Protein AF-A0A017SQU0-F1 (afdb_monomer_lite)

Radius of gyration: 14.81 Å; chains: 1; bounding box: 36×31×43 Å

Structure (mmCIF, N/CA/C/O backbone):
data_AF-A0A017SQU0-F1
#
_entry.id   AF-A0A017SQU0-F1
#
loop_
_atom_site.group_PDB
_atom_site.id
_atom_site.type_symbol
_atom_site.label_atom_id
_atom_site.label_alt_id
_atom_site.label_comp_id
_atom_site.label_asym_id
_atom_site.label_entity_id
_atom_site.label_seq_id
_atom_site.pdbx_PDB_ins_code
_atom_site.Cartn_x
_atom_site.Cartn_y
_atom_site.Cartn_z
_atom_site.occupancy
_atom_site.B_iso_or_equiv
_atom_site.auth_seq_id
_atom_site.auth_comp_id
_atom_site.auth_asym_id
_atom_site.auth_atom_id
_atom_site.pdbx_PDB_model_num
ATOM 1 N N . MET A 1 1 ? 1.914 -12.574 -10.997 1.00 62.91 1 MET A N 1
ATOM 2 C CA . MET A 1 1 ? 0.574 -12.083 -10.606 1.00 62.91 1 MET A CA 1
ATOM 3 C C . MET A 1 1 ? 0.612 -11.813 -9.113 1.00 62.91 1 MET A C 1
ATOM 5 O O . MET A 1 1 ? 1.219 -12.611 -8.412 1.00 62.91 1 MET A O 1
ATOM 9 N N . LEU A 1 2 ? 0.061 -10.697 -8.641 1.00 82.31 2 LEU A N 1
ATOM 10 C CA . LEU A 1 2 ? 0.019 -10.390 -7.209 1.00 82.31 2 LEU A CA 1
ATOM 11 C C . LEU A 1 2 ? -1.034 -11.294 -6.543 1.00 82.31 2 LEU A C 1
ATOM 13 O O . LEU A 1 2 ? -2.171 -11.328 -7.009 1.00 82.31 2 LEU A O 1
ATOM 17 N N . THR A 1 3 ? -0.667 -12.053 -5.510 1.00 89.12 3 THR A N 1
ATOM 18 C CA . THR A 1 3 ? -1.606 -12.935 -4.793 1.00 89.12 3 THR A CA 1
ATOM 19 C C . THR A 1 3 ? -2.067 -12.293 -3.488 1.00 89.12 3 THR A C 1
ATOM 21 O O . THR A 1 3 ? -1.367 -11.454 -2.920 1.00 89.12 3 THR A O 1
ATOM 24 N N . GLN A 1 4 ? -3.227 -12.717 -2.979 1.00 88.50 4 GLN A N 1
ATOM 25 C CA . GLN A 1 4 ? -3.747 -12.229 -1.696 1.00 88.50 4 GLN A CA 1
ATOM 26 C C . GLN A 1 4 ? -2.780 -12.508 -0.534 1.00 88.50 4 GLN A C 1
ATOM 28 O O . GLN A 1 4 ? -2.587 -11.650 0.324 1.00 88.50 4 GLN A O 1
ATOM 33 N N . ASP A 1 5 ? -2.094 -13.654 -0.546 1.00 92.44 5 ASP A N 1
ATOM 34 C CA . ASP A 1 5 ? -1.118 -14.001 0.493 1.00 92.44 5 ASP A CA 1
ATOM 35 C C . ASP A 1 5 ? 0.102 -13.077 0.486 1.00 92.44 5 ASP A C 1
ATOM 37 O O . ASP A 1 5 ? 0.562 -12.643 1.543 1.00 92.44 5 ASP A O 1
ATOM 41 N N . VAL A 1 6 ? 0.609 -12.728 -0.702 1.00 93.00 6 VAL A N 1
ATOM 42 C CA . VAL A 1 6 ? 1.725 -11.782 -0.849 1.00 93.00 6 VAL A CA 1
ATOM 43 C C . VAL A 1 6 ? 1.340 -10.411 -0.298 1.00 93.00 6 VAL A C 1
ATOM 45 O O . VAL A 1 6 ? 2.111 -9.801 0.444 1.00 93.00 6 VAL A O 1
ATOM 48 N N . VAL A 1 7 ? 0.132 -9.950 -0.614 1.00 93.62 7 VAL A N 1
ATOM 49 C CA . VAL A 1 7 ? -0.389 -8.653 -0.166 1.00 93.62 7 VAL A CA 1
ATOM 50 C C . VAL A 1 7 ? -0.575 -8.634 1.341 1.00 93.62 7 VAL A C 1
ATOM 52 O O . VAL A 1 7 ? -0.079 -7.730 2.012 1.00 93.62 7 VAL A O 1
ATOM 55 N N . LYS A 1 8 ? -1.230 -9.660 1.890 1.00 94.25 8 LYS A N 1
ATOM 56 C CA . LYS A 1 8 ? -1.449 -9.799 3.328 1.00 94.25 8 LYS A CA 1
ATOM 57 C C . LYS A 1 8 ? -0.126 -9.822 4.085 1.00 94.25 8 LYS A C 1
ATOM 59 O O . LYS A 1 8 ? 0.027 -9.106 5.071 1.00 94.25 8 LYS A O 1
ATOM 64 N N . LYS A 1 9 ? 0.853 -10.587 3.595 1.00 95.62 9 LYS A N 1
ATOM 65 C CA . LYS A 1 9 ? 2.195 -10.647 4.179 1.00 95.62 9 LYS A CA 1
ATOM 66 C C . LYS A 1 9 ? 2.878 -9.278 4.161 1.00 95.62 9 LYS A C 1
ATOM 68 O O . LYS A 1 9 ? 3.443 -8.882 5.180 1.00 95.62 9 LYS A O 1
ATOM 73 N N . ALA A 1 10 ? 2.822 -8.553 3.044 1.00 95.62 10 ALA A N 1
ATOM 74 C CA . ALA A 1 10 ? 3.410 -7.220 2.937 1.00 95.62 10 ALA A CA 1
ATOM 75 C C . ALA A 1 10 ? 2.745 -6.222 3.899 1.00 95.62 10 ALA A C 1
ATOM 77 O O . ALA A 1 10 ? 3.440 -5.547 4.652 1.00 95.62 10 ALA A O 1
ATOM 78 N N . TRP A 1 11 ? 1.411 -6.192 3.945 1.00 96.25 11 TRP A N 1
ATOM 79 C CA . TRP A 1 11 ? 0.635 -5.341 4.850 1.00 96.25 11 TRP A CA 1
ATOM 80 C C . TRP A 1 11 ? 0.951 -5.592 6.329 1.00 96.25 11 TRP A C 1
ATOM 82 O O . TRP A 1 11 ? 1.248 -4.657 7.080 1.00 96.25 11 TRP A O 1
ATOM 92 N N . GLN A 1 12 ? 0.939 -6.860 6.748 1.00 95.81 12 GLN A N 1
ATOM 93 C CA . GLN A 1 12 ? 1.194 -7.241 8.137 1.00 95.81 12 GLN A CA 1
ATOM 94 C C . GLN A 1 12 ? 2.614 -6.876 8.590 1.00 95.81 12 GLN A C 1
ATOM 96 O O . GLN A 1 12 ? 2.803 -6.517 9.748 1.00 95.81 12 GLN A O 1
ATOM 101 N N . ASN A 1 13 ? 3.593 -6.910 7.679 1.00 96.50 13 ASN A N 1
ATOM 102 C CA . ASN A 1 13 ? 4.991 -6.577 7.973 1.00 96.50 13 ASN A CA 1
ATOM 103 C C . ASN A 1 13 ? 5.351 -5.104 7.714 1.00 96.50 13 ASN A C 1
ATOM 105 O O . ASN A 1 13 ? 6.466 -4.691 8.028 1.00 96.50 13 ASN A O 1
ATOM 109 N N . ALA A 1 14 ? 4.447 -4.305 7.143 1.00 95.81 14 ALA A N 1
ATOM 110 C CA . ALA A 1 14 ? 4.691 -2.884 6.938 1.00 95.81 14 ALA A CA 1
ATOM 111 C C . ALA A 1 14 ? 4.758 -2.143 8.296 1.00 95.81 14 ALA A C 1
ATOM 113 O O . ALA A 1 14 ? 3.915 -2.386 9.163 1.00 95.81 14 ALA A O 1
ATOM 114 N N . PRO A 1 15 ? 5.723 -1.239 8.514 1.00 95.12 15 PRO A N 1
ATOM 115 C CA . PRO A 1 15 ? 5.772 -0.387 9.705 1.00 95.12 15 PRO A CA 1
ATOM 116 C C . PRO A 1 15 ? 4.540 0.530 9.851 1.00 95.12 15 PRO A C 1
ATOM 118 O O . PRO A 1 15 ? 3.849 0.816 8.879 1.00 95.12 15 PRO A O 1
ATOM 121 N N . SER A 1 16 ? 4.278 1.056 11.051 1.00 93.38 16 SER A N 1
ATOM 122 C CA . SER A 1 16 ? 3.234 2.085 11.277 1.00 93.38 16 SER A CA 1
ATOM 123 C C . SER A 1 16 ? 3.761 3.520 11.162 1.00 93.38 16 SER A C 1
ATOM 125 O O . SER A 1 16 ? 3.115 4.458 11.608 1.00 93.38 16 SER A O 1
ATOM 127 N N . LYS A 1 17 ? 4.981 3.698 10.657 1.00 94.31 17 LYS A N 1
ATOM 128 C CA . LYS A 1 17 ? 5.628 5.000 10.483 1.00 94.31 17 LYS A CA 1
ATOM 12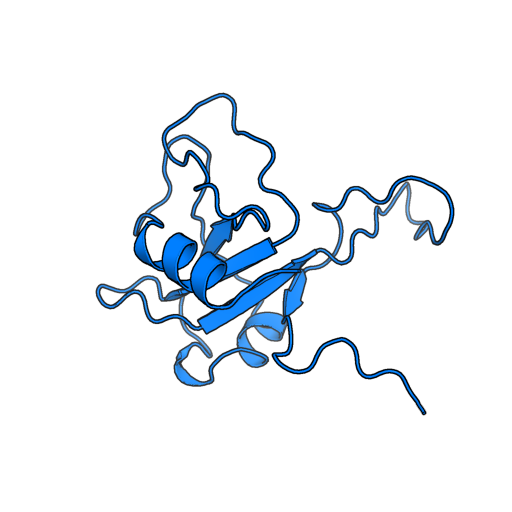9 C C . LYS A 1 17 ? 6.664 4.915 9.377 1.00 94.31 17 LYS A C 1
ATOM 131 O O . LYS A 1 17 ? 7.142 3.829 9.061 1.00 94.31 17 LYS A O 1
ATOM 136 N N . THR A 1 18 ? 7.052 6.061 8.837 1.00 96.06 18 THR A N 1
ATOM 137 C CA . THR A 1 18 ? 8.136 6.142 7.860 1.00 96.06 18 THR A CA 1
ATOM 138 C C . THR A 1 18 ? 9.469 5.703 8.453 1.00 96.06 18 THR A C 1
ATOM 140 O O . THR A 1 18 ? 9.896 6.201 9.494 1.00 96.06 18 THR A O 1
ATOM 143 N N . GLU A 1 19 ? 10.136 4.783 7.759 1.00 96.75 19 GLU A N 1
ATOM 144 C CA . GLU A 1 19 ? 11.455 4.270 8.122 1.00 96.75 19 GLU A CA 1
ATOM 145 C C . GLU A 1 19 ? 12.554 4.859 7.220 1.00 96.75 19 GLU A C 1
ATOM 147 O O . GLU A 1 19 ? 12.320 5.724 6.373 1.00 96.75 19 GLU A O 1
ATOM 152 N N . GLN A 1 20 ? 13.792 4.387 7.387 1.00 96.44 20 GLN A N 1
ATOM 153 C CA . GLN A 1 20 ? 14.971 4.950 6.720 1.00 96.44 20 GLN A CA 1
ATOM 154 C C . GLN A 1 20 ? 14.870 4.982 5.188 1.00 96.44 20 GLN A C 1
ATOM 156 O O . GLN A 1 20 ? 15.394 5.897 4.556 1.00 96.44 20 GLN A O 1
ATOM 161 N N . SER A 1 21 ? 14.189 4.017 4.575 1.00 95.69 21 SER A N 1
ATOM 162 C CA . SER A 1 21 ? 13.991 3.962 3.122 1.00 95.69 21 SER A CA 1
ATOM 163 C C . SER A 1 21 ? 13.097 5.083 2.565 1.00 95.69 21 SER A C 1
ATOM 165 O O . SER A 1 21 ? 13.046 5.260 1.346 1.00 95.69 21 SER A O 1
ATOM 167 N N . GLY A 1 22 ? 12.391 5.820 3.432 1.00 95.19 22 GLY A N 1
ATOM 168 C CA . GLY A 1 22 ? 11.328 6.758 3.065 1.00 95.19 22 GLY A CA 1
ATOM 169 C C . GLY A 1 22 ? 9.951 6.104 2.909 1.00 95.19 22 GLY A C 1
ATOM 170 O O . GLY A 1 22 ? 8.984 6.808 2.656 1.00 95.19 22 GLY A O 1
ATOM 171 N N . TYR A 1 23 ? 9.858 4.783 3.089 1.00 95.25 23 TYR A N 1
ATOM 172 C CA . TYR A 1 23 ? 8.605 4.034 3.152 1.00 95.25 23 TYR A CA 1
ATOM 173 C C . TYR A 1 23 ? 8.401 3.428 4.548 1.00 95.25 23 TYR A C 1
ATOM 175 O O . TYR A 1 23 ? 9.390 3.159 5.240 1.00 95.25 23 TYR A O 1
ATOM 183 N N . PRO A 1 24 ? 7.149 3.128 4.932 1.00 96.81 24 PRO A N 1
ATOM 184 C CA . PRO A 1 24 ? 5.905 3.621 4.327 1.00 96.81 24 PRO A CA 1
ATOM 185 C C . PRO A 1 24 ? 5.769 5.144 4.480 1.00 96.81 24 PRO A C 1
ATOM 187 O O . PRO A 1 24 ? 6.448 5.745 5.305 1.00 96.81 24 PRO A O 1
ATOM 190 N N . HIS A 1 25 ? 4.917 5.793 3.696 1.00 96.25 25 HIS A N 1
ATOM 191 C CA . HIS A 1 25 ? 4.650 7.234 3.815 1.00 96.25 25 HIS A CA 1
ATOM 192 C C . HIS A 1 25 ? 3.193 7.548 3.494 1.00 96.25 25 HIS A C 1
ATOM 194 O O . HIS A 1 25 ? 2.482 6.695 2.964 1.00 96.25 25 HIS A O 1
ATOM 200 N N . HIS A 1 26 ? 2.723 8.723 3.911 1.00 97.06 26 HIS A N 1
ATOM 201 C CA . HIS A 1 26 ? 1.322 9.091 3.736 1.00 97.06 26 HIS A CA 1
ATOM 202 C C . HIS A 1 26 ? 0.951 9.190 2.260 1.00 97.06 26 HIS A C 1
ATOM 204 O O . HIS A 1 26 ? 1.672 9.807 1.473 1.00 97.06 26 HIS A O 1
ATOM 210 N N . TYR A 1 27 ? -0.203 8.623 1.921 1.00 96.69 27 TYR A N 1
ATOM 211 C CA . TYR A 1 27 ? -0.802 8.711 0.599 1.00 96.69 27 TYR A CA 1
ATOM 212 C C . TYR A 1 27 ? -2.037 9.612 0.645 1.00 96.69 27 TYR A C 1
ATOM 214 O O . TYR A 1 27 ? -2.924 9.423 1.474 1.00 96.69 27 TYR A O 1
ATOM 222 N N . ASN A 1 28 ? -2.081 10.607 -0.244 1.00 93.81 28 ASN A N 1
ATOM 223 C CA . ASN A 1 28 ? -3.004 11.741 -0.116 1.00 93.81 28 ASN A CA 1
ATOM 224 C C . ASN A 1 28 ? -4.015 11.873 -1.266 1.00 93.81 28 ASN A C 1
ATOM 226 O O . ASN A 1 28 ? -4.864 12.765 -1.215 1.00 93.81 28 ASN A O 1
ATOM 230 N N . ASP A 1 29 ? -3.952 11.028 -2.301 1.00 94.38 29 ASP A N 1
ATOM 231 C CA . ASP A 1 29 ? -4.905 11.113 -3.412 1.00 94.38 29 ASP A CA 1
ATOM 232 C C . ASP A 1 29 ? -6.257 10.502 -3.023 1.00 94.38 29 ASP A C 1
ATOM 234 O O . ASP A 1 29 ? -6.498 9.295 -3.137 1.00 94.38 29 ASP A O 1
ATOM 238 N N . GLN A 1 30 ? -7.163 11.373 -2.582 1.00 92.00 30 GLN A N 1
ATOM 239 C CA . GLN A 1 30 ? -8.505 10.988 -2.160 1.00 92.00 30 GLN A CA 1
ATOM 240 C C . GLN A 1 3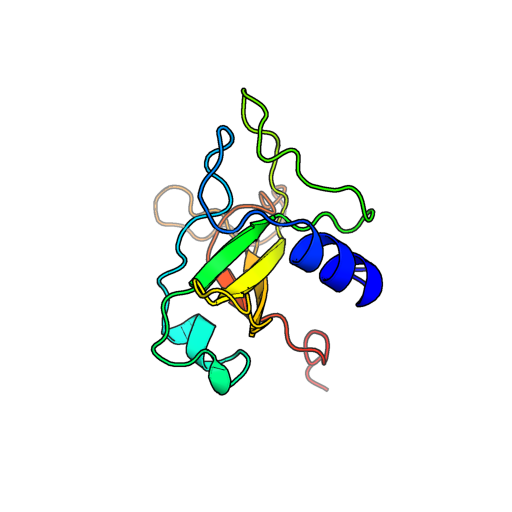0 ? -9.316 10.335 -3.286 1.00 92.00 30 GLN A C 1
ATOM 242 O O . GLN A 1 30 ? -10.089 9.426 -3.009 1.00 92.00 30 GLN A O 1
ATOM 247 N N . LYS A 1 31 ? -9.090 10.685 -4.563 1.00 92.88 31 LYS A N 1
ATOM 248 C CA . LYS A 1 31 ? -9.830 10.076 -5.687 1.00 92.88 31 LYS A CA 1
ATOM 249 C C . LYS A 1 31 ? -9.481 8.605 -5.881 1.00 92.88 31 LYS A C 1
ATOM 251 O O . LYS A 1 31 ? -10.260 7.852 -6.469 1.00 92.88 31 LYS A O 1
ATOM 256 N N . VAL A 1 32 ? -8.277 8.207 -5.475 1.00 93.25 32 VAL A N 1
ATOM 257 C CA . VAL A 1 32 ? -7.859 6.806 -5.487 1.00 93.25 32 VAL A CA 1
ATOM 258 C C . VAL A 1 32 ? -8.339 6.110 -4.222 1.00 93.25 32 VAL A C 1
ATOM 260 O O . VAL A 1 32 ? -8.864 5.006 -4.331 1.00 93.25 32 VAL A O 1
ATOM 263 N N . ILE A 1 33 ? -8.242 6.761 -3.057 1.00 93.38 33 ILE A N 1
ATOM 264 C CA . ILE A 1 33 ? -8.735 6.221 -1.778 1.00 93.38 33 ILE A CA 1
ATOM 265 C C . ILE A 1 33 ? -10.240 5.926 -1.838 1.00 93.38 33 ILE A C 1
ATOM 267 O O . ILE A 1 33 ? -10.660 4.873 -1.378 1.00 93.38 33 ILE A O 1
ATOM 271 N N . GLU A 1 34 ? -11.038 6.784 -2.476 1.00 94.06 34 GLU A N 1
ATOM 272 C CA . GLU A 1 34 ? -12.487 6.601 -2.676 1.00 94.06 34 GLU A CA 1
ATOM 273 C C . GLU A 1 34 ? -12.864 5.373 -3.530 1.00 94.06 34 GLU A C 1
ATOM 275 O O . GLU A 1 34 ? -14.038 5.015 -3.633 1.00 94.06 34 GLU A O 1
ATOM 280 N N . LYS A 1 35 ? -11.882 4.734 -4.180 1.00 93.75 35 LYS A N 1
ATOM 281 C CA . LYS A 1 35 ? -12.056 3.491 -4.952 1.00 93.75 35 LYS A CA 1
ATOM 282 C C . LYS A 1 35 ? -11.610 2.247 -4.178 1.00 93.75 35 LYS A C 1
ATOM 284 O O . LYS A 1 35 ? -11.659 1.149 -4.734 1.00 93.75 35 LYS A O 1
ATOM 289 N N . LEU A 1 36 ? -11.106 2.423 -2.958 1.00 93.38 36 LEU A N 1
ATOM 290 C CA . LEU A 1 36 ? -10.641 1.360 -2.070 1.00 93.38 36 LEU A CA 1
ATOM 291 C C . LEU A 1 36 ? -11.762 0.956 -1.097 1.00 93.38 36 LEU A C 1
ATOM 293 O O . LEU A 1 36 ? -12.942 1.168 -1.378 1.00 93.38 36 LEU A O 1
ATOM 297 N N . ASP A 1 37 ? -11.409 0.319 0.023 1.00 94.38 37 ASP A N 1
ATOM 298 C CA . ASP A 1 37 ? -12.372 -0.001 1.074 1.00 94.38 37 ASP A CA 1
ATOM 299 C C . ASP A 1 37 ? -13.039 1.285 1.620 1.00 94.38 37 ASP A C 1
ATOM 301 O O . ASP A 1 37 ? -12.327 2.205 2.051 1.00 94.38 37 ASP A O 1
ATOM 305 N N . PRO A 1 38 ? -14.387 1.354 1.664 1.00 94.56 38 PRO A N 1
ATOM 306 C CA . PRO A 1 38 ? -15.125 2.493 2.206 1.00 94.56 38 PRO A CA 1
ATOM 307 C C . PRO A 1 38 ? -14.722 2.914 3.620 1.00 94.56 38 PRO A C 1
ATOM 309 O O . PRO A 1 38 ? -14.832 4.091 3.965 1.00 94.56 38 PRO A O 1
ATOM 312 N N . VAL A 1 39 ? -14.219 1.987 4.442 1.00 93.12 39 VAL A N 1
ATOM 313 C CA . VAL A 1 39 ? -13.718 2.273 5.795 1.00 93.12 39 VAL A CA 1
ATOM 314 C C . VAL A 1 39 ? -12.536 3.247 5.775 1.00 93.12 39 VAL A C 1
ATOM 316 O O . VAL A 1 39 ? -12.280 3.908 6.786 1.00 93.12 39 VAL A O 1
ATOM 319 N N . CYS A 1 40 ? -11.822 3.360 4.655 1.00 94.12 40 CYS A N 1
ATOM 320 C CA . CYS A 1 40 ? -10.660 4.231 4.496 1.00 94.12 40 CYS A CA 1
ATOM 321 C C . CYS A 1 40 ? -10.980 5.612 3.914 1.00 94.12 40 CYS A C 1
ATOM 323 O O . CYS A 1 40 ? -10.096 6.468 3.868 1.00 94.12 40 CYS A O 1
ATOM 325 N N . HIS A 1 41 ? -12.219 5.863 3.490 1.00 94.44 41 HIS A N 1
ATOM 326 C CA . HIS A 1 41 ? -12.595 7.139 2.885 1.00 94.44 41 HIS A CA 1
ATOM 327 C C . HIS A 1 41 ? -12.441 8.296 3.885 1.00 94.44 41 HIS A C 1
ATOM 329 O O . HIS A 1 41 ? -12.922 8.225 5.017 1.00 94.44 41 HIS A O 1
ATOM 335 N N . GLY A 1 42 ? -11.747 9.362 3.470 1.00 92.62 42 GLY A N 1
ATOM 336 C CA . GLY A 1 42 ? -11.480 10.539 4.305 1.00 92.62 42 GLY A CA 1
ATOM 337 C C . GLY A 1 42 ? -10.499 10.308 5.462 1.00 92.62 42 GLY A C 1
ATOM 338 O O . GLY A 1 42 ? -10.328 11.199 6.294 1.00 92.62 42 GLY A O 1
ATOM 339 N N . LYS A 1 43 ? -9.851 9.138 5.539 1.00 94.12 43 LYS A N 1
ATOM 340 C CA . LYS A 1 43 ? -8.823 8.844 6.544 1.00 94.12 43 LYS A CA 1
ATOM 341 C C . LYS A 1 43 ? -7.421 9.138 6.023 1.00 94.12 43 LYS A C 1
ATOM 343 O O . LYS A 1 43 ? -7.152 9.067 4.825 1.00 94.12 43 LYS A O 1
ATOM 348 N N . THR A 1 44 ? -6.505 9.386 6.955 1.00 95.38 44 THR A N 1
ATOM 349 C CA . THR A 1 44 ? -5.067 9.329 6.679 1.00 95.38 44 THR A CA 1
ATOM 350 C C . THR A 1 44 ? -4.656 7.875 6.476 1.00 95.38 44 THR A C 1
ATOM 352 O O . THR A 1 44 ? -4.971 7.005 7.294 1.00 95.38 44 THR A O 1
ATOM 355 N N . VAL A 1 45 ? -3.949 7.609 5.382 1.00 97.25 45 VAL A N 1
ATOM 356 C CA . VAL A 1 45 ? -3.492 6.269 5.015 1.00 97.25 45 VAL A CA 1
ATOM 357 C C . VAL A 1 45 ? -2.007 6.281 4.666 1.00 97.25 45 VAL A C 1
ATOM 359 O O . VAL A 1 45 ? -1.468 7.278 4.184 1.00 97.25 45 VAL A O 1
ATOM 362 N N . PHE A 1 46 ? -1.345 5.155 4.898 1.00 97.88 46 PHE A N 1
ATOM 363 C CA . PHE A 1 46 ? 0.014 4.880 4.457 1.00 97.88 46 PHE A CA 1
ATOM 364 C C . PHE A 1 46 ? 0.018 4.077 3.160 1.00 97.88 46 PHE A C 1
ATOM 366 O O . PHE A 1 46 ? -0.808 3.184 2.977 1.00 97.88 46 PHE A O 1
ATOM 373 N N . GLU A 1 47 ? 1.012 4.332 2.310 1.00 97.50 47 GLU A N 1
ATOM 374 C CA . GLU A 1 47 ? 1.412 3.436 1.229 1.00 97.50 47 GLU A CA 1
ATOM 375 C C . GLU A 1 47 ? 2.711 2.687 1.564 1.00 97.50 47 GLU A C 1
ATOM 377 O O . GLU A 1 47 ? 3.698 3.270 2.026 1.00 97.50 47 GLU A O 1
ATOM 382 N N . ALA A 1 48 ? 2.727 1.374 1.315 1.00 97.06 48 ALA A N 1
ATOM 383 C CA . ALA A 1 48 ? 3.903 0.521 1.487 1.00 97.06 48 ALA A CA 1
ATOM 384 C C . ALA A 1 48 ? 4.140 -0.369 0.264 1.00 97.06 48 ALA A C 1
ATOM 386 O O . ALA A 1 48 ? 3.209 -0.966 -0.271 1.00 97.06 48 ALA A O 1
ATOM 387 N N . SER A 1 49 ? 5.396 -0.491 -0.160 1.00 96.19 49 SER A N 1
ATOM 388 C CA . SER A 1 49 ? 5.804 -1.303 -1.312 1.00 96.19 49 SER A CA 1
ATOM 389 C C . SER A 1 49 ? 5.432 -2.781 -1.172 1.00 96.19 49 SER A C 1
ATOM 391 O O . SER A 1 49 ? 5.664 -3.396 -0.129 1.00 96.19 49 SER A O 1
ATOM 393 N N . VAL A 1 50 ? 4.927 -3.369 -2.260 1.00 95.12 50 VAL A N 1
ATOM 394 C CA . VAL A 1 50 ? 4.621 -4.802 -2.362 1.00 95.12 50 VAL A CA 1
ATOM 395 C C . VAL A 1 50 ? 5.386 -5.400 -3.539 1.00 95.12 50 VAL A C 1
ATOM 397 O O . VAL A 1 50 ? 5.211 -4.985 -4.686 1.00 95.12 50 VAL A O 1
ATOM 400 N N . TYR A 1 51 ? 6.206 -6.417 -3.277 1.00 92.69 51 TYR A N 1
ATOM 401 C CA . TYR A 1 51 ? 6.853 -7.188 -4.334 1.00 92.69 51 TYR A CA 1
ATOM 402 C C . TYR A 1 51 ? 6.010 -8.399 -4.720 1.00 92.69 51 TYR A C 1
ATOM 404 O O . TYR A 1 51 ? 5.637 -9.210 -3.875 1.00 92.69 51 TYR A O 1
ATOM 412 N N . ALA A 1 52 ? 5.748 -8.558 -6.019 1.00 87.81 52 ALA A N 1
ATOM 413 C CA . ALA A 1 52 ? 4.960 -9.676 -6.538 1.00 87.81 52 ALA A CA 1
ATOM 414 C C . ALA A 1 52 ? 5.624 -11.051 -6.346 1.00 87.81 52 ALA A C 1
ATOM 416 O O . ALA A 1 52 ? 4.935 -12.064 -6.429 1.00 87.81 52 ALA A O 1
ATOM 417 N N . ASP A 1 53 ? 6.933 -11.092 -6.078 1.00 89.44 53 ASP A N 1
ATOM 418 C CA . ASP A 1 53 ? 7.673 -12.316 -5.749 1.00 89.44 53 ASP A CA 1
ATOM 419 C C . ASP A 1 53 ? 7.535 -12.732 -4.267 1.00 89.44 53 ASP A C 1
ATOM 421 O O . ASP A 1 53 ? 8.089 -13.750 -3.856 1.00 89.44 53 ASP A O 1
ATOM 425 N N . GLY A 1 54 ? 6.801 -11.960 -3.455 1.00 89.69 54 GLY A N 1
ATOM 426 C CA . GLY A 1 54 ? 6.534 -12.260 -2.046 1.00 89.69 54 GLY A CA 1
ATOM 427 C C . GLY A 1 54 ? 7.663 -11.909 -1.074 1.00 89.69 54 GLY A C 1
ATOM 428 O O . GLY A 1 54 ? 7.551 -12.203 0.129 1.00 89.69 54 GLY A O 1
ATOM 429 N N . LYS A 1 55 ? 8.745 -11.282 -1.554 1.00 94.69 55 LYS A N 1
ATOM 430 C CA . LYS A 1 55 ? 9.763 -10.692 -0.680 1.00 94.69 55 LYS A CA 1
ATOM 431 C C . LYS A 1 55 ? 9.213 -9.448 0.015 1.00 94.69 55 LYS A C 1
ATOM 433 O O . LYS A 1 55 ? 8.349 -8.747 -0.504 1.00 94.69 55 LYS A O 1
ATOM 438 N N . LEU A 1 56 ? 9.735 -9.176 1.207 1.00 96.62 56 LEU A N 1
ATOM 439 C CA . LEU A 1 56 ? 9.411 -7.961 1.946 1.00 96.62 56 LEU A CA 1
ATOM 440 C C . LEU A 1 56 ? 10.310 -6.816 1.482 1.00 96.62 56 LEU A C 1
ATOM 442 O O . LEU A 1 56 ? 11.507 -7.009 1.263 1.00 96.62 56 LEU A O 1
ATOM 446 N N . TYR A 1 57 ? 9.732 -5.624 1.360 1.00 96.38 57 TYR A N 1
ATOM 447 C CA . TYR A 1 57 ? 10.504 -4.419 1.096 1.00 96.38 57 TYR A CA 1
ATOM 448 C C . TYR A 1 57 ? 11.355 -4.061 2.332 1.00 96.38 57 TYR A C 1
ATOM 450 O O . TYR A 1 57 ? 10.833 -4.048 3.449 1.00 96.38 57 TYR A O 1
ATOM 458 N N . PRO A 1 58 ? 12.659 -3.770 2.182 1.00 96.81 58 PRO A N 1
ATOM 459 C CA . PRO A 1 58 ? 13.533 -3.497 3.319 1.00 96.81 58 PRO A CA 1
ATOM 460 C C . PRO A 1 58 ? 13.402 -2.041 3.788 1.00 96.81 58 PRO A C 1
ATOM 462 O O . PRO A 1 58 ? 14.228 -1.183 3.476 1.00 96.81 58 PRO A O 1
ATOM 465 N N . PHE A 1 59 ? 12.358 -1.764 4.572 1.00 96.44 59 PHE A N 1
ATOM 466 C CA . PHE A 1 59 ? 12.000 -0.414 5.028 1.00 96.44 59 PHE A CA 1
ATOM 467 C C . PHE A 1 59 ? 13.118 0.325 5.783 1.00 96.44 59 PHE A C 1
ATOM 469 O O . PHE A 1 59 ? 13.231 1.546 5.673 1.00 96.44 59 PHE A O 1
ATOM 476 N N . ALA A 1 60 ? 13.964 -0.404 6.513 1.00 96.62 60 ALA A N 1
ATOM 477 C CA . ALA A 1 60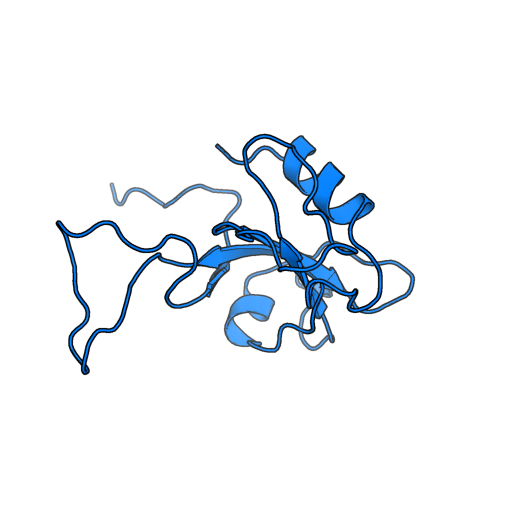 ? 15.035 0.152 7.340 1.00 96.62 60 ALA A CA 1
ATOM 478 C C . ALA A 1 60 ? 16.379 0.340 6.605 1.00 96.62 60 ALA A C 1
ATOM 480 O O . ALA A 1 60 ? 17.372 0.663 7.246 1.00 96.62 60 ALA A O 1
ATOM 481 N N . VAL A 1 61 ? 16.446 0.124 5.285 1.00 95.69 61 VAL A N 1
ATOM 482 C CA . VAL A 1 61 ? 17.712 0.145 4.531 1.00 95.69 61 VAL A CA 1
ATOM 483 C C . VAL A 1 61 ? 17.870 1.425 3.706 1.00 95.69 61 VAL A C 1
ATOM 485 O O . VAL A 1 61 ? 16.934 1.878 3.042 1.00 95.69 61 VAL A O 1
ATOM 488 N N . LYS A 1 62 ? 19.097 1.966 3.700 1.00 91.94 62 LYS A N 1
ATOM 489 C CA . LYS A 1 62 ? 19.589 2.959 2.733 1.00 91.94 62 LYS A CA 1
ATOM 490 C C . LYS A 1 62 ? 20.821 2.416 1.980 1.00 91.94 62 LYS A C 1
ATOM 492 O O . LYS A 1 62 ? 21.638 1.749 2.610 1.00 91.94 62 LYS A O 1
ATOM 497 N N . PRO A 1 63 ? 20.999 2.725 0.679 1.00 91.44 63 PRO A N 1
ATOM 498 C CA . PRO A 1 63 ? 20.082 3.479 -0.184 1.00 91.44 63 PRO A CA 1
ATOM 499 C C . PRO A 1 63 ? 18.743 2.752 -0.380 1.00 91.44 63 PRO A C 1
ATOM 501 O O . PRO A 1 63 ? 18.669 1.533 -0.230 1.00 91.44 63 PRO A O 1
ATOM 504 N N . LYS A 1 64 ? 17.672 3.510 -0.667 1.00 92.50 64 LYS A N 1
ATOM 505 C CA . LYS A 1 64 ? 16.339 2.924 -0.876 1.00 92.50 64 LYS A CA 1
ATOM 506 C C . LYS A 1 64 ? 16.391 1.926 -2.035 1.00 92.50 64 LYS A C 1
ATOM 508 O O . LYS A 1 64 ? 16.994 2.216 -3.070 1.00 92.50 64 LYS A O 1
ATOM 513 N N . GLN A 1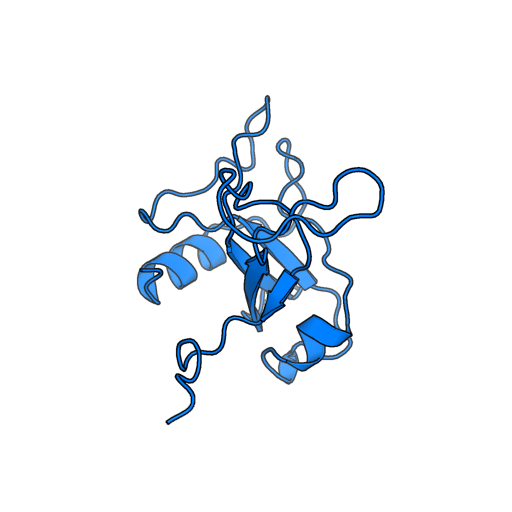 65 ? 15.770 0.763 -1.863 1.00 93.19 65 GLN A N 1
ATOM 514 C CA . GLN A 1 65 ? 15.652 -0.206 -2.950 1.00 93.19 65 GLN A CA 1
ATOM 515 C C . GLN A 1 65 ? 14.573 0.222 -3.947 1.00 93.19 65 GLN A C 1
ATOM 517 O O . GLN A 1 65 ? 13.772 1.115 -3.677 1.00 93.19 65 GLN A O 1
ATOM 522 N N . ASN A 1 66 ? 14.558 -0.419 -5.115 1.00 92.44 66 ASN A N 1
ATOM 523 C CA . ASN A 1 66 ? 13.488 -0.240 -6.087 1.00 92.44 66 ASN A CA 1
ATOM 524 C C . ASN A 1 66 ? 12.156 -0.703 -5.460 1.00 92.44 66 ASN A C 1
ATOM 526 O O . ASN A 1 66 ? 12.026 -1.893 -5.207 1.00 92.44 66 ASN A O 1
ATOM 530 N N . PRO A 1 67 ? 11.168 0.181 -5.232 1.00 91.81 67 PRO A N 1
ATOM 531 C CA . PRO A 1 67 ? 9.935 -0.173 -4.527 1.00 91.81 67 PRO A CA 1
ATOM 532 C C . PRO A 1 67 ? 8.952 -1.003 -5.368 1.00 91.81 67 PRO A C 1
ATOM 534 O O . PRO A 1 67 ? 7.949 -1.484 -4.844 1.00 91.81 67 PRO A O 1
ATOM 537 N N . GLY A 1 68 ? 9.211 -1.181 -6.665 1.00 90.38 68 GLY A N 1
ATOM 538 C CA . GLY A 1 68 ? 8.270 -1.804 -7.589 1.00 90.38 68 GLY A CA 1
ATOM 539 C C . GLY A 1 68 ? 7.002 -0.970 -7.808 1.00 90.38 68 GLY A C 1
ATOM 540 O O . GLY A 1 68 ? 6.852 0.138 -7.279 1.00 90.38 68 GLY A O 1
ATOM 541 N N . ALA A 1 69 ? 6.082 -1.519 -8.600 1.00 90.19 69 ALA A N 1
ATOM 542 C CA . ALA A 1 69 ? 4.880 -0.821 -9.058 1.00 90.19 69 ALA A CA 1
ATOM 543 C C . ALA A 1 69 ? 3.750 -0.765 -8.024 1.00 90.19 69 ALA A C 1
ATOM 545 O O . ALA A 1 69 ? 2.938 0.155 -8.050 1.00 90.19 69 ALA A O 1
ATOM 546 N N . PHE A 1 70 ? 3.666 -1.774 -7.153 1.00 93.75 70 PHE A N 1
ATOM 547 C CA . PHE A 1 70 ? 2.507 -2.004 -6.294 1.00 93.75 70 PHE A CA 1
ATOM 548 C C . PHE A 1 70 ? 2.712 -1.424 -4.901 1.00 93.75 70 PHE A C 1
ATOM 550 O O . PHE A 1 70 ? 3.799 -1.515 -4.316 1.00 93.75 70 PHE A O 1
ATOM 557 N N . ARG A 1 71 ? 1.635 -0.879 -4.344 1.00 96.50 71 ARG A N 1
ATOM 558 C CA . ARG A 1 71 ? 1.564 -0.432 -2.958 1.00 96.50 71 ARG A CA 1
ATOM 559 C C . ARG A 1 71 ? 0.345 -1.033 -2.291 1.00 96.50 71 ARG A C 1
ATOM 561 O O . ARG A 1 71 ? -0.731 -1.066 -2.882 1.00 96.50 71 ARG A O 1
ATOM 568 N N . VAL A 1 72 ? 0.512 -1.472 -1.054 1.00 96.50 72 VAL A N 1
ATOM 569 C CA . VAL A 1 72 ? -0.613 -1.721 -0.162 1.00 96.50 72 VAL A CA 1
ATOM 570 C C . VAL A 1 72 ? -0.950 -0.434 0.571 1.00 96.50 72 VAL A C 1
ATOM 572 O O . VAL A 1 72 ? -0.043 0.284 0.997 1.00 96.50 72 VAL A O 1
ATOM 575 N N . ILE A 1 73 ? -2.245 -0.164 0.704 1.00 97.69 73 ILE A N 1
ATOM 576 C CA . ILE A 1 73 ? -2.783 0.982 1.429 1.00 97.69 73 ILE A CA 1
ATOM 577 C C . ILE A 1 73 ? -3.410 0.497 2.727 1.00 97.69 73 ILE A C 1
ATOM 579 O O . ILE A 1 73 ? -4.174 -0.471 2.727 1.00 97.69 73 ILE A O 1
ATOM 583 N N . TYR A 1 74 ? -3.075 1.158 3.831 1.00 97.38 74 TYR A N 1
ATOM 584 C CA . TYR A 1 74 ? -3.647 0.877 5.145 1.00 97.38 74 TYR A CA 1
ATOM 585 C C . TYR A 1 74 ? -3.773 2.144 5.985 1.00 97.38 74 TYR A C 1
ATOM 587 O O . TYR A 1 74 ? -3.053 3.114 5.753 1.00 97.38 74 TYR A O 1
ATOM 595 N N . THR A 1 75 ? -4.690 2.155 6.949 1.00 96.62 75 THR A N 1
ATOM 596 C CA . THR A 1 75 ? -4.923 3.331 7.797 1.00 96.62 75 THR A CA 1
ATOM 597 C C . THR A 1 75 ? -3.722 3.650 8.688 1.00 96.62 75 THR A C 1
ATOM 599 O O . THR A 1 75 ? -3.035 2.755 9.187 1.00 96.62 75 THR A O 1
ATOM 602 N N . ASP A 1 76 ? -3.471 4.946 8.893 1.00 93.44 76 ASP A N 1
ATOM 603 C CA . ASP A 1 76 ? -2.521 5.459 9.889 1.00 93.44 76 ASP A CA 1
ATOM 604 C C . ASP A 1 76 ? -3.180 5.495 11.278 1.00 93.44 76 ASP A C 1
ATOM 606 O O . ASP A 1 76 ? -3.399 6.540 11.888 1.00 93.44 76 ASP A O 1
ATOM 610 N N . ASP A 1 77 ? -3.599 4.325 11.748 1.00 89.25 77 ASP A N 1
ATOM 611 C CA . ASP A 1 77 ? -4.103 4.124 13.099 1.00 89.25 77 ASP A CA 1
ATOM 612 C C . ASP A 1 77 ? -3.511 2.839 13.695 1.00 89.25 77 ASP A C 1
ATOM 614 O O . ASP A 1 77 ? -2.727 2.120 13.066 1.00 89.25 77 ASP A O 1
ATOM 618 N N . LYS A 1 78 ? -3.850 2.557 14.956 1.00 84.00 78 LYS A N 1
ATOM 619 C CA . LYS A 1 78 ? -3.331 1.380 15.665 1.00 84.00 78 LYS A CA 1
ATOM 620 C C . LYS A 1 78 ? -3.763 0.058 15.029 1.00 84.00 78 LYS A C 1
ATOM 622 O O . LYS A 1 78 ? -3.041 -0.925 15.179 1.00 84.00 78 LYS A O 1
ATOM 627 N N . ASP A 1 79 ? -4.896 0.039 14.336 1.00 86.69 79 ASP A N 1
ATOM 628 C CA . ASP A 1 79 ? -5.466 -1.172 13.754 1.00 86.69 79 ASP A CA 1
ATOM 629 C C . ASP A 1 79 ? -4.856 -1.477 12.380 1.00 86.69 79 ASP A C 1
ATOM 631 O O . ASP A 1 79 ? -4.942 -2.614 11.908 1.00 86.69 79 ASP A O 1
ATOM 635 N N . LYS A 1 80 ? -4.205 -0.481 11.752 1.00 93.12 80 LYS A N 1
ATOM 636 C CA . LYS A 1 80 ? -3.617 -0.564 10.409 1.00 93.12 80 LYS A CA 1
ATOM 637 C C . LYS A 1 80 ? -4.592 -1.210 9.429 1.00 93.12 80 LYS A C 1
ATOM 639 O O . LYS A 1 80 ? -4.219 -2.139 8.716 1.00 93.12 80 LYS A O 1
ATOM 644 N N . HIS A 1 81 ? -5.845 -0.780 9.408 1.00 96.06 81 HIS A N 1
ATOM 645 C CA . HIS A 1 81 ? -6.874 -1.398 8.584 1.00 96.06 81 HIS A CA 1
ATOM 646 C C . HIS A 1 81 ? -6.445 -1.445 7.111 1.00 96.06 81 HIS A C 1
ATOM 648 O O . HIS A 1 81 ? -6.024 -0.434 6.558 1.00 96.06 81 HIS A O 1
ATOM 654 N N . TYR A 1 82 ? -6.531 -2.616 6.480 1.00 96.06 82 TYR A N 1
ATOM 655 C CA . TYR A 1 82 ? -6.190 -2.791 5.069 1.00 96.06 82 TYR A CA 1
ATOM 656 C C . TYR A 1 82 ? -7.248 -2.136 4.174 1.00 96.06 82 TYR A C 1
ATOM 658 O O . TYR A 1 82 ? -8.402 -2.543 4.196 1.00 96.06 82 TYR A O 1
ATOM 666 N N . CYS A 1 83 ? -6.844 -1.165 3.357 1.00 95.44 83 CYS A N 1
ATOM 667 C CA . CYS A 1 83 ? -7.743 -0.444 2.454 1.00 95.44 83 CYS A CA 1
ATOM 668 C C . CYS A 1 83 ? -7.794 -1.068 1.058 1.00 95.44 83 CYS A C 1
ATOM 670 O O . CYS A 1 83 ? -8.813 -1.010 0.379 1.00 95.44 83 CYS A O 1
ATOM 672 N N . GLY A 1 84 ? -6.679 -1.628 0.589 1.00 95.19 84 GLY A N 1
ATOM 673 C CA . GLY A 1 84 ? -6.573 -2.153 -0.767 1.00 95.19 84 GLY A CA 1
ATOM 674 C C . GLY A 1 84 ? -5.174 -2.014 -1.349 1.00 95.19 84 GLY A C 1
ATOM 675 O O . GLY A 1 84 ? -4.191 -1.821 -0.631 1.00 95.19 84 GLY A O 1
ATOM 676 N N . ILE A 1 85 ? -5.089 -2.120 -2.672 1.00 95.75 85 ILE A N 1
ATOM 677 C CA . ILE A 1 85 ? -3.834 -2.090 -3.425 1.00 95.75 85 ILE A CA 1
ATOM 678 C C . ILE A 1 85 ? -3.958 -1.030 -4.501 1.00 95.75 85 ILE A C 1
ATOM 680 O O . ILE A 1 85 ? -4.997 -0.922 -5.154 1.00 95.75 85 ILE A O 1
ATOM 684 N N . ILE A 1 86 ? -2.882 -0.287 -4.706 1.00 94.75 86 ILE A N 1
ATOM 685 C CA . ILE A 1 86 ? -2.741 0.630 -5.828 1.00 94.75 86 ILE A CA 1
ATOM 686 C C . ILE A 1 86 ? -1.494 0.259 -6.630 1.00 94.75 86 ILE A C 1
ATOM 688 O O . ILE A 1 86 ? -0.543 -0.329 -6.102 1.00 94.75 86 ILE A O 1
ATOM 692 N N . SER A 1 87 ? -1.483 0.610 -7.908 1.00 92.12 87 SER A N 1
ATOM 693 C CA . SER A 1 87 ? -0.299 0.485 -8.755 1.00 92.12 87 SER A CA 1
ATOM 694 C C . SER A 1 87 ? -0.125 1.685 -9.657 1.00 92.12 87 SER A C 1
ATOM 696 O O . SER A 1 87 ? -1.101 2.315 -10.057 1.00 92.12 87 SER A O 1
ATOM 698 N N . HIS A 1 88 ? 1.125 1.980 -9.982 1.00 87.00 88 HIS A N 1
ATOM 699 C CA . HIS A 1 88 ? 1.456 2.895 -11.063 1.00 87.00 88 HIS A CA 1
ATOM 700 C C . HIS A 1 88 ? 0.983 2.337 -12.414 1.00 87.00 88 HIS A C 1
ATOM 702 O O . HIS A 1 88 ? 1.026 1.126 -12.644 1.00 87.00 88 HIS A O 1
ATOM 708 N N . ASP A 1 89 ? 0.540 3.213 -13.317 1.00 79.75 89 ASP A N 1
ATOM 709 C CA . ASP A 1 89 ? 0.185 2.861 -14.700 1.00 79.75 89 ASP A CA 1
ATOM 710 C C . ASP A 1 89 ? 1.402 2.670 -15.626 1.00 79.75 89 ASP A C 1
ATOM 712 O O . ASP A 1 89 ? 1.257 2.196 -16.756 1.00 79.75 89 ASP A O 1
ATOM 716 N N . GLY A 1 90 ? 2.605 2.987 -15.137 1.00 70.69 90 GLY A N 1
ATOM 717 C CA . GLY A 1 90 ? 3.861 2.850 -15.866 1.00 70.69 90 GLY A CA 1
ATOM 718 C C . GLY A 1 90 ? 4.066 3.924 -16.935 1.00 70.69 90 GLY A C 1
ATOM 719 O O . GLY A 1 90 ? 4.997 3.818 -17.735 1.00 70.69 90 GLY A O 1
ATOM 720 N N . VAL A 1 91 ? 3.209 4.948 -16.994 1.00 67.38 91 VAL A N 1
ATOM 721 C CA . VAL A 1 91 ? 3.306 6.004 -18.001 1.00 67.38 91 VAL A CA 1
ATOM 722 C C . VAL A 1 91 ? 4.339 7.035 -17.556 1.00 67.38 91 VAL A C 1
ATOM 724 O O . VAL A 1 91 ? 4.152 7.765 -16.588 1.00 67.38 91 VAL A O 1
ATOM 727 N N . GLU A 1 92 ? 5.444 7.126 -18.294 1.00 63.34 92 GLU A N 1
ATOM 728 C CA . GLU A 1 92 ? 6.446 8.170 -18.091 1.00 63.34 92 GLU A CA 1
ATOM 729 C C . GLU A 1 92 ? 6.100 9.402 -18.943 1.00 63.34 92 GLU A C 1
ATOM 731 O O . GLU A 1 92 ? 6.084 9.344 -20.179 1.00 63.34 92 GLU A O 1
ATOM 736 N N . GLU A 1 93 ? 5.818 10.536 -18.297 1.00 57.28 93 GLU A N 1
ATOM 737 C CA . GLU A 1 93 ? 5.689 11.816 -18.993 1.00 57.28 93 GLU A CA 1
ATOM 738 C C . GLU A 1 93 ? 7.075 12.393 -19.292 1.00 57.28 93 GLU A C 1
ATOM 740 O O . GLU A 1 93 ? 7.781 12.876 -18.408 1.00 57.28 93 GLU A O 1
ATOM 745 N N . VAL A 1 94 ? 7.468 12.386 -20.567 1.00 56.75 94 VAL A N 1
ATOM 746 C CA . VAL A 1 94 ? 8.696 13.047 -21.021 1.00 56.75 94 VAL A CA 1
ATOM 747 C C . VAL A 1 94 ? 8.300 14.332 -21.744 1.00 56.75 94 VAL A C 1
ATOM 749 O O . VAL A 1 94 ? 7.698 14.285 -22.811 1.00 56.75 94 VAL A O 1
ATOM 752 N N . LYS A 1 95 ? 8.645 15.496 -21.174 1.00 52.09 95 LYS A N 1
ATOM 753 C CA . LYS A 1 95 ? 8.473 16.830 -21.797 1.00 52.09 95 LYS A CA 1
ATOM 754 C C . LYS A 1 95 ? 7.056 17.098 -22.349 1.00 52.09 95 LYS A C 1
ATOM 756 O O . LYS A 1 95 ? 6.905 17.538 -23.486 1.00 52.09 95 LYS A O 1
ATOM 761 N N . GLY A 1 96 ? 6.015 16.811 -21.564 1.00 54.34 96 GLY A N 1
ATOM 762 C CA . GLY A 1 96 ? 4.621 17.106 -21.936 1.00 54.34 96 GLY A CA 1
ATOM 763 C C . GLY A 1 96 ? 4.036 16.209 -23.034 1.00 54.34 96 GLY A C 1
ATOM 764 O O . GLY A 1 96 ? 2.944 16.476 -23.526 1.00 54.34 96 GLY A O 1
ATOM 765 N N . THR A 1 97 ? 4.735 15.139 -23.424 1.00 52.50 97 THR A N 1
ATOM 766 C CA . THR A 1 97 ? 4.201 14.099 -24.312 1.00 52.50 97 THR A CA 1
ATOM 767 C C . THR A 1 97 ? 4.067 12.792 -23.533 1.00 52.50 97 THR A C 1
ATOM 769 O O . THR A 1 97 ? 5.060 12.236 -23.062 1.00 52.50 97 THR A O 1
ATOM 772 N N . ARG A 1 98 ? 2.833 12.277 -23.402 1.00 51.47 98 ARG A N 1
ATOM 773 C CA . ARG A 1 98 ? 2.589 10.902 -22.937 1.00 51.47 98 ARG A CA 1
ATOM 774 C C . ARG A 1 98 ? 3.204 9.951 -23.958 1.00 51.47 98 ARG A C 1
ATOM 776 O O . ARG A 1 98 ? 2.653 9.777 -25.045 1.00 51.47 98 ARG A O 1
ATOM 783 N N . LYS A 1 99 ? 4.342 9.336 -23.639 1.00 48.53 99 LYS A N 1
ATOM 784 C CA . LYS A 1 99 ? 4.863 8.244 -24.464 1.00 48.53 99 LYS A CA 1
ATOM 785 C C . LYS A 1 99 ? 3.981 7.018 -24.247 1.00 48.53 99 LYS A C 1
ATOM 787 O O . LYS A 1 99 ? 3.927 6.481 -23.145 1.00 48.53 99 LYS A O 1
ATOM 792 N N . LYS A 1 100 ? 3.295 6.574 -25.302 1.00 44.38 100 LYS A N 1
ATOM 793 C CA . LYS A 1 100 ? 2.612 5.280 -25.343 1.00 44.38 100 LYS A CA 1
ATOM 794 C C . LYS A 1 100 ? 3.287 4.385 -26.384 1.00 44.38 100 LYS A C 1
ATOM 796 O O . LYS A 1 100 ? 3.533 4.826 -27.498 1.00 44.38 100 LYS A O 1
ATOM 801 N N . GLU A 1 101 ? 3.542 3.151 -25.949 1.00 42.16 101 GLU A N 1
ATOM 802 C CA . GLU A 1 101 ? 4.074 1.978 -26.662 1.00 42.16 101 GLU A CA 1
ATOM 803 C C . GLU A 1 101 ? 5.527 2.027 -27.177 1.00 42.16 101 GLU A C 1
ATOM 805 O O . GLU A 1 101 ? 5.910 2.837 -28.012 1.00 42.16 101 GLU A O 1
ATOM 810 N N . GLY A 1 102 ? 6.342 1.080 -26.686 1.00 46.00 102 GLY A N 1
ATOM 811 C CA . GLY A 1 102 ? 7.627 0.693 -27.289 1.00 46.00 102 GLY A CA 1
ATOM 812 C C . GLY A 1 102 ? 8.908 1.095 -26.545 1.00 46.00 102 GLY A C 1
ATOM 813 O O . GLY A 1 102 ? 9.986 0.671 -26.943 1.00 46.00 102 GLY A O 1
ATOM 814 N N . THR A 1 103 ? 8.832 1.866 -25.456 1.00 49.78 103 THR A N 1
ATOM 815 C CA . THR A 1 103 ? 9.977 2.146 -24.554 1.00 49.78 103 THR A CA 1
ATOM 816 C C . THR A 1 103 ? 9.664 1.514 -23.194 1.00 49.78 103 THR A C 1
ATOM 818 O O . THR A 1 103 ? 8.493 1.579 -22.819 1.00 49.78 103 THR A O 1
ATOM 821 N N . PRO A 1 104 ? 10.602 0.863 -22.469 1.00 48.28 104 PRO A N 1
ATOM 822 C CA . PRO A 1 104 ? 10.270 0.178 -21.220 1.00 48.28 104 PRO A CA 1
ATOM 823 C C . PRO A 1 104 ? 9.696 1.177 -20.210 1.00 48.28 104 PRO A C 1
ATOM 825 O O . PRO A 1 104 ? 10.428 1.953 -19.606 1.00 48.28 104 PRO A O 1
ATOM 828 N N . ALA A 1 105 ? 8.368 1.162 -20.085 1.00 58.44 105 ALA A N 1
ATOM 829 C CA . ALA A 1 105 ? 7.591 1.889 -19.099 1.00 58.44 105 ALA A CA 1
ATOM 830 C C . ALA A 1 105 ? 8.221 1.636 -17.729 1.00 58.44 105 ALA A C 1
ATOM 832 O O . ALA A 1 105 ? 8.249 0.487 -17.286 1.00 58.44 105 ALA A O 1
ATOM 833 N N . ASN A 1 106 ? 8.784 2.666 -17.087 1.00 67.50 106 ASN A N 1
ATOM 834 C CA . ASN A 1 106 ? 9.242 2.540 -15.710 1.00 67.50 106 ASN A CA 1
ATOM 835 C C . ASN A 1 106 ? 8.020 2.121 -14.881 1.00 67.50 106 ASN A C 1
ATOM 837 O O . ASN A 1 106 ? 7.107 2.928 -14.714 1.00 67.50 106 ASN A O 1
ATOM 841 N N . PRO A 1 107 ? 7.971 0.884 -14.356 1.00 70.81 107 PRO A N 1
ATOM 842 C CA . PRO A 1 107 ? 6.767 0.369 -13.714 1.00 70.81 107 PRO A CA 1
ATOM 843 C C . PRO A 1 107 ? 6.457 1.097 -12.397 1.00 70.81 107 PRO A C 1
ATOM 845 O O . PRO A 1 107 ? 5.411 0.870 -11.806 1.00 70.81 107 PRO A O 1
ATOM 848 N N . ASN A 1 108 ? 7.356 1.975 -11.941 1.00 75.25 108 ASN A N 1
ATOM 849 C CA . ASN A 1 108 ? 7.205 2.811 -10.755 1.00 75.25 108 ASN A CA 1
ATOM 850 C C . ASN A 1 108 ? 6.837 4.267 -11.094 1.00 75.25 108 ASN A C 1
ATOM 852 O O . ASN A 1 108 ? 7.020 5.139 -10.247 1.00 75.25 108 ASN A O 1
ATOM 856 N N . ALA A 1 109 ? 6.460 4.559 -12.339 1.00 71.38 109 ALA A N 1
ATOM 857 C CA . ALA A 1 109 ? 6.181 5.910 -12.818 1.00 71.38 109 ALA A CA 1
ATOM 858 C C . ALA A 1 109 ? 4.724 6.073 -13.258 1.00 71.38 109 ALA A C 1
ATOM 860 O O . ALA A 1 109 ? 4.049 5.096 -13.576 1.00 71.38 109 ALA A O 1
ATOM 861 N N . GLY A 1 110 ? 4.279 7.326 -13.304 1.00 75.69 110 GLY A N 1
ATOM 862 C CA . GLY A 1 110 ? 2.925 7.691 -13.705 1.00 75.69 110 GLY A CA 1
ATOM 863 C C . GLY A 1 110 ? 1.932 7.669 -12.548 1.00 75.69 110 GLY A C 1
ATOM 864 O O . GLY A 1 110 ? 2.317 7.602 -11.376 1.00 75.69 110 GLY A O 1
ATOM 865 N N . ASP A 1 111 ? 0.649 7.756 -12.877 1.00 85.12 111 ASP A N 1
ATOM 866 C CA . ASP A 1 111 ? -0.407 7.925 -11.885 1.00 85.12 111 ASP A CA 1
ATOM 867 C C . ASP A 1 111 ? -0.729 6.603 -11.183 1.00 85.12 111 ASP A C 1
ATOM 869 O O . ASP A 1 111 ? -0.689 5.514 -11.770 1.00 85.12 111 ASP A O 1
ATOM 873 N N . PHE A 1 112 ? -1.088 6.701 -9.905 1.00 90.25 112 PHE A N 1
ATOM 874 C CA . PHE A 1 112 ? -1.623 5.565 -9.172 1.00 90.25 112 PHE A CA 1
ATOM 875 C C . PHE A 1 112 ? -3.082 5.307 -9.543 1.00 90.25 112 PHE A C 1
ATOM 877 O O . PHE A 1 112 ? -3.900 6.218 -9.661 1.00 90.25 112 PHE A O 1
ATOM 884 N N . HIS A 1 113 ? -3.430 4.031 -9.648 1.00 90.50 113 HIS A N 1
ATOM 885 C CA . HIS A 1 113 ? -4.805 3.574 -9.770 1.00 90.50 113 HIS A CA 1
ATOM 886 C C . HIS A 1 113 ? -5.077 2.440 -8.784 1.00 90.50 113 HIS A C 1
ATOM 888 O O . HIS A 1 113 ? -4.205 1.616 -8.510 1.00 90.50 113 HIS A O 1
ATOM 894 N N . ALA A 1 114 ? -6.305 2.385 -8.268 1.00 90.75 114 ALA A N 1
ATOM 895 C CA . ALA A 1 114 ? -6.767 1.268 -7.456 1.00 90.75 114 ALA A CA 1
ATOM 896 C C . ALA A 1 114 ? -6.755 -0.026 -8.280 1.00 90.75 114 ALA A C 1
ATOM 898 O O . ALA A 1 114 ? -7.318 -0.081 -9.377 1.00 90.75 114 ALA A O 1
ATOM 899 N N . CYS A 1 115 ? -6.119 -1.071 -7.751 1.00 87.94 115 CYS A N 1
ATOM 900 C CA . CYS A 1 115 ? -6.212 -2.405 -8.317 1.00 87.94 115 CYS A CA 1
ATOM 901 C C . CYS A 1 115 ? -7.579 -2.982 -7.937 1.00 87.94 115 CYS A C 1
ATOM 903 O O . CYS A 1 115 ? -7.854 -3.233 -6.764 1.00 87.94 115 CYS A O 1
ATOM 905 N N . THR A 1 116 ? -8.444 -3.215 -8.916 1.00 68.88 116 THR A N 1
ATOM 906 C CA . THR A 1 116 ? -9.693 -3.941 -8.686 1.00 68.88 116 THR A CA 1
ATOM 907 C C . THR A 1 116 ? -9.400 -5.432 -8.477 1.00 68.88 116 THR A C 1
ATOM 909 O O . THR A 1 116 ? -8.519 -5.997 -9.126 1.00 68.88 116 THR A O 1
ATOM 912 N N . ALA A 1 117 ? -10.129 -6.091 -7.566 1.00 48.03 117 ALA A N 1
ATOM 913 C CA . ALA A 1 117 ? -10.049 -7.548 -7.379 1.00 48.03 117 ALA A CA 1
ATOM 914 C C . ALA A 1 117 ? -10.461 -8.314 -8.652 1.00 48.03 117 ALA A C 1
ATOM 916 O O . ALA A 1 117 ? -9.992 -9.420 -8.915 1.00 48.03 117 ALA A O 1
ATOM 917 N N . GLU A 1 118 ? -11.297 -7.687 -9.478 1.00 39.59 118 GLU A N 1
ATOM 918 C CA . GLU A 1 118 ? -11.489 -8.061 -10.870 1.00 39.59 118 GLU A CA 1
ATOM 919 C C . GLU A 1 118 ? -10.310 -7.481 -11.656 1.00 39.59 118 GLU A C 1
ATOM 921 O O . GLU A 1 118 ? -10.144 -6.265 -11.683 1.00 39.59 118 GLU A O 1
ATOM 926 N N . GLY A 1 119 ? -9.468 -8.302 -12.284 1.00 37.03 119 GLY A N 1
ATOM 927 C CA . GLY A 1 119 ? -8.440 -7.797 -13.203 1.00 37.03 119 GLY A CA 1
ATOM 928 C C . GLY A 1 119 ? -9.024 -6.849 -14.271 1.00 37.03 119 GLY A C 1
ATOM 929 O O . GLY A 1 119 ? -10.245 -6.711 -14.373 1.00 37.03 119 GLY A O 1
ATOM 930 N N . PRO A 1 120 ? -8.185 -6.191 -15.095 1.00 34.59 120 PRO A N 1
ATOM 931 C CA . PRO A 1 120 ? -8.660 -5.237 -16.096 1.00 34.59 120 PRO A CA 1
ATOM 932 C C . PRO A 1 120 ? -9.831 -5.838 -16.874 1.00 34.59 120 PRO A C 1
ATOM 934 O O . PRO A 1 120 ? -9.671 -6.882 -17.514 1.00 34.59 120 PRO A O 1
ATOM 937 N N . LYS A 1 121 ? -11.013 -5.209 -16.784 1.00 32.16 121 LYS A N 1
ATOM 938 C CA . LYS A 1 121 ? -12.189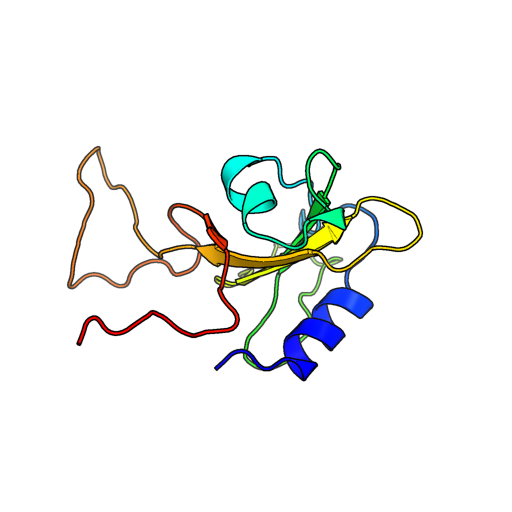 -5.623 -17.551 1.00 32.16 121 LYS A CA 1
ATOM 939 C C . LYS A 1 121 ? -11.802 -5.548 -19.018 1.00 32.16 121 LYS A C 1
ATOM 941 O O . LYS A 1 121 ? -11.731 -4.463 -19.596 1.00 32.16 121 LYS A O 1
ATOM 946 N N . ARG A 1 122 ? -11.505 -6.705 -19.614 1.00 34.62 122 ARG A N 1
ATOM 947 C CA . ARG A 1 122 ? -11.430 -6.836 -21.063 1.00 34.62 122 ARG A CA 1
ATOM 948 C C . ARG A 1 122 ? -12.811 -6.436 -21.556 1.00 34.62 122 ARG A C 1
ATOM 950 O O . ARG A 1 122 ? -13.784 -7.127 -21.263 1.00 34.62 122 ARG A O 1
ATOM 957 N N . LYS A 1 123 ? -12.900 -5.280 -22.217 1.00 36.50 123 LYS A N 1
ATOM 958 C CA . LYS A 1 123 ? -14.091 -4.928 -22.984 1.00 36.50 123 LYS A CA 1
ATOM 959 C C . LYS A 1 123 ? -14.339 -6.095 -23.938 1.00 36.50 123 LYS A C 1
ATOM 961 O O . LYS A 1 123 ? -13.434 -6.457 -24.690 1.00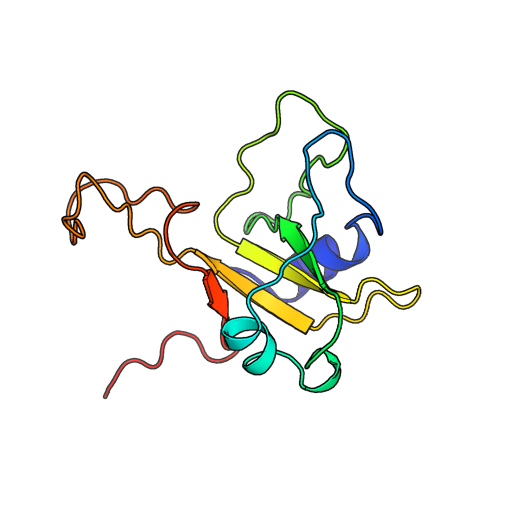 36.50 123 LYS A O 1
ATOM 966 N N . SER A 1 124 ? -15.489 -6.739 -23.763 1.00 38.31 124 SER A N 1
ATOM 967 C CA . SER A 1 124 ? -16.040 -7.690 -24.728 1.00 38.31 124 SER A CA 1
ATOM 968 C C . SER A 1 124 ? -16.451 -6.941 -25.987 1.00 38.31 124 SER A C 1
ATOM 970 O O . SER A 1 124 ? -16.829 -5.753 -25.844 1.00 38.31 124 SER A O 1
#

pLDDT: mean 83.5, std 18.78, range [32.16, 97.88]

Foldseek 3Di:
DADPVQLVLQLVPADLDQAPCRPFDWDDPQVQLVVWAPVCRPATKTWAATDSVSDYQPRHDPPGDDSFFKTWIFGSDPVRHTGAMKGAPLFDDDPNDGDDDDDRRPRNDHDIHGQDPPHDPPDD

InterPro domains:
  IPR000026 Guanine-specific ribonuclease N1-like [PF00545] (5-91)
  IPR016191 Ribonuclease/ribotoxin [SSF53933] (3-92)

Secondary structure (DSSP, 8-state):
---HHHHHHHHHHS-SS--TTS-SEEE--HHHHTTS-GGGTTS-EEEEEE-TTSPPP-TT-SSPP---SEEEEEESSTT--EEEEEEE----EETTEE--SSS---TT-S-EEE--SSPP----

Organism: Aspergillus ruber (strain CBS 135680) (NCBI:txid1388766)

Sequence (124 aa):
MLTQDVVKKAWQNAPSKTEQSGYPHHYNDQKVIEKLDPVCHGKTVFEASVYADGKLYPFAVKPKQNPGAFRVIYTDDKDKHYCGIISHDGVEEVKGTRKKEGTPANPNAGDFHACTAEGPKRKS